Protein AF-A0A1Y2W1Y9-F1 (afdb_monomer_lite)

Secondary structure (DSSP, 8-state):
---SGGGHHHHHHHHSPPP-----HHHHHHT---TT-SEEEEESSTTT-SS---EEEEEPTT--PPP---TT--------SS--------

Structure (mmCIF, N/CA/C/O backbone):
data_AF-A0A1Y2W1Y9-F1
#
_entry.id   AF-A0A1Y2W1Y9-F1
#
loop_
_atom_site.group_PDB
_atom_site.id
_atom_site.type_symbol
_atom_site.label_atom_id
_atom_site.label_alt_id
_atom_site.label_com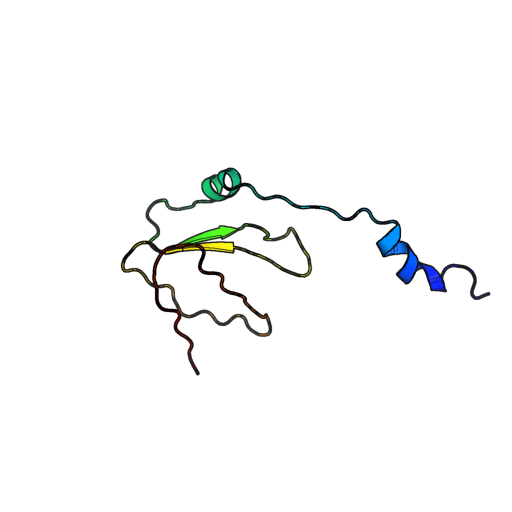p_id
_atom_site.label_asym_id
_atom_site.label_entity_id
_atom_site.label_seq_id
_atom_site.pdbx_PDB_ins_code
_atom_site.Cartn_x
_atom_site.Cartn_y
_atom_site.Cartn_z
_atom_site.occupancy
_atom_site.B_iso_or_equiv
_atom_site.auth_seq_id
_atom_site.auth_comp_id
_atom_site.auth_asym_id
_atom_site.auth_atom_id
_atom_site.pdbx_PDB_model_num
ATOM 1 N N . MET A 1 1 ? -38.623 -5.196 30.899 1.00 51.25 1 MET A N 1
ATOM 2 C CA . MET A 1 1 ? -37.562 -4.269 31.345 1.00 51.25 1 MET A CA 1
ATOM 3 C C . MET A 1 1 ? -36.590 -4.049 30.191 1.00 51.25 1 MET A C 1
ATOM 5 O O . MET A 1 1 ? -35.597 -4.751 30.096 1.00 51.25 1 MET A O 1
ATOM 9 N N . SER A 1 2 ? -36.899 -3.135 29.269 1.00 56.94 2 SER A N 1
ATOM 10 C CA . SER A 1 2 ? -35.986 -2.704 28.196 1.00 56.94 2 SER A CA 1
ATOM 11 C C . SER A 1 2 ? -35.293 -1.415 28.645 1.00 56.94 2 SER A C 1
ATOM 13 O O . SER A 1 2 ? -35.580 -0.327 28.157 1.00 56.94 2 SER A O 1
ATOM 15 N N . GLY A 1 3 ? -34.507 -1.517 29.714 1.00 68.50 3 GLY A N 1
ATOM 16 C CA . GLY A 1 3 ? -33.849 -0.375 30.341 1.00 68.50 3 GLY A CA 1
ATOM 17 C C . GLY A 1 3 ? -32.387 -0.333 29.932 1.00 68.50 3 GLY A C 1
ATOM 18 O O . GLY A 1 3 ? -31.698 -1.329 30.115 1.00 68.50 3 GLY A O 1
ATOM 19 N N . PHE A 1 4 ? -31.937 0.806 29.403 1.00 62.78 4 PHE A N 1
ATOM 20 C CA . PHE A 1 4 ? -30.540 1.186 29.129 1.00 62.78 4 PHE A CA 1
ATOM 21 C C . PHE A 1 4 ? -29.722 0.320 28.150 1.00 62.78 4 PHE A C 1
ATOM 23 O O . PHE A 1 4 ? -29.006 0.872 27.321 1.00 62.78 4 PHE A O 1
ATOM 30 N N . PHE A 1 5 ? -29.842 -1.007 28.178 1.00 68.12 5 PHE A N 1
ATOM 31 C CA . PHE A 1 5 ? -29.035 -1.919 27.364 1.00 68.12 5 PHE A CA 1
ATOM 32 C C . PHE A 1 5 ? -29.295 -1.780 25.859 1.00 68.12 5 PHE A C 1
ATOM 34 O O . PHE A 1 5 ? -28.405 -2.021 25.052 1.00 68.12 5 PHE A O 1
ATOM 41 N N . SER A 1 6 ? -30.496 -1.342 25.475 1.00 78.62 6 SER A N 1
ATOM 42 C CA . SER A 1 6 ? -30.871 -1.096 24.079 1.00 78.62 6 SER A CA 1
ATOM 43 C C . SER A 1 6 ? -30.201 0.136 23.464 1.00 78.62 6 SER A C 1
ATOM 45 O O . SER A 1 6 ? -30.168 0.234 22.247 1.00 78.62 6 SER A O 1
ATOM 47 N N . LEU A 1 7 ? -29.679 1.059 24.282 1.00 76.75 7 LEU A N 1
ATOM 48 C CA . LEU A 1 7 ? -28.990 2.276 23.826 1.00 76.75 7 LEU A CA 1
ATOM 49 C C . LEU A 1 7 ? -27.460 2.136 23.868 1.00 76.75 7 LEU A C 1
ATOM 51 O O . LEU A 1 7 ? -26.745 3.010 23.387 1.00 76.75 7 LEU A O 1
ATOM 55 N N . LEU A 1 8 ? -26.939 1.044 24.442 1.00 76.44 8 LEU A N 1
ATOM 56 C CA . LEU A 1 8 ? -25.498 0.790 24.520 1.00 76.44 8 LEU A CA 1
ATOM 57 C C . LEU A 1 8 ? -24.790 0.820 23.153 1.00 76.44 8 LEU A C 1
ATOM 59 O O . LEU A 1 8 ? -23.729 1.437 23.100 1.00 76.44 8 LEU A O 1
ATOM 63 N N . PRO A 1 9 ? -25.321 0.234 22.057 1.00 74.00 9 PRO A N 1
ATOM 64 C CA . PRO A 1 9 ? -24.648 0.261 20.753 1.00 74.00 9 PRO A CA 1
ATOM 65 C C . PRO A 1 9 ? -24.454 1.677 20.202 1.00 74.00 9 PRO A C 1
ATOM 67 O O . PRO A 1 9 ? -23.447 1.939 19.553 1.00 74.00 9 PRO A O 1
ATOM 70 N N . ASP A 1 10 ? -25.388 2.582 20.5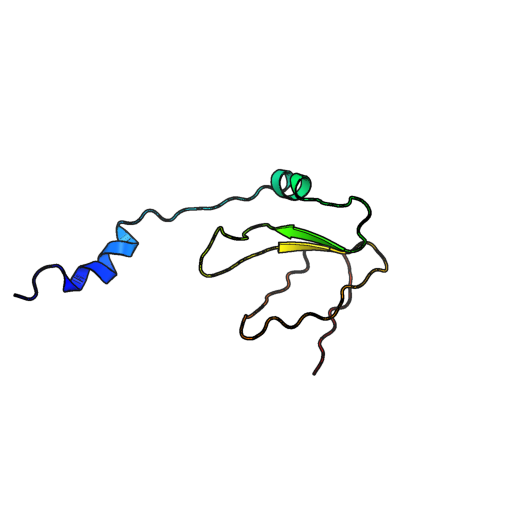01 1.00 77.06 10 ASP A N 1
ATOM 71 C CA . ASP A 1 10 ? -25.369 3.965 20.020 1.00 77.06 10 ASP A CA 1
ATOM 72 C C . ASP A 1 10 ? -24.491 4.869 20.899 1.00 77.06 10 ASP A C 1
ATOM 74 O O . ASP A 1 10 ? -23.877 5.820 20.419 1.00 77.06 10 ASP A O 1
ATOM 78 N N . ILE A 1 11 ? -24.404 4.566 22.199 1.00 75.75 11 ILE A N 1
ATOM 79 C CA . ILE A 1 11 ? -23.637 5.353 23.174 1.00 75.75 11 ILE A CA 1
ATOM 80 C C . ILE A 1 11 ? -22.158 4.923 23.213 1.00 75.75 11 ILE A C 1
ATOM 82 O O . ILE A 1 11 ? -21.279 5.766 23.394 1.00 75.75 11 ILE A O 1
ATOM 86 N N . LEU A 1 12 ? -21.854 3.635 23.015 1.00 72.50 12 LEU A N 1
ATOM 87 C CA . LEU A 1 12 ? -20.486 3.094 22.995 1.00 72.50 12 LEU A CA 1
ATOM 88 C C . LEU A 1 12 ? -19.521 3.856 22.065 1.00 72.50 12 LEU A C 1
ATOM 90 O O . LEU A 1 12 ? -18.464 4.259 22.553 1.00 72.50 12 LEU A O 1
ATOM 94 N N . PRO A 1 13 ? -19.843 4.130 20.785 1.00 70.31 13 PRO A N 1
ATOM 95 C CA . PRO A 1 13 ? -18.946 4.877 19.900 1.00 70.31 13 PRO A CA 1
ATOM 96 C C . PRO A 1 13 ? -18.763 6.346 20.310 1.00 70.31 13 PRO A C 1
ATOM 98 O O . PRO A 1 13 ? -17.804 6.977 19.881 1.00 70.31 13 PRO A O 1
ATOM 101 N N . MET A 1 14 ? -19.653 6.893 21.146 1.00 69.38 14 MET A N 1
ATOM 102 C CA . MET A 1 14 ? -19.555 8.258 21.672 1.00 69.38 14 MET A CA 1
ATOM 103 C C . MET A 1 14 ? -18.674 8.340 22.933 1.00 69.38 14 MET A C 1
ATOM 105 O O . MET A 1 14 ? -18.121 9.396 23.228 1.00 69.38 14 MET A O 1
ATOM 109 N N . ILE A 1 15 ? -18.542 7.234 23.678 1.00 70.12 15 ILE A N 1
ATOM 110 C CA . ILE A 1 15 ? -17.737 7.136 24.909 1.00 70.12 15 ILE A CA 1
ATOM 111 C C . ILE A 1 15 ? -16.340 6.564 24.628 1.00 70.12 15 ILE A C 1
ATOM 113 O O . ILE A 1 15 ? -15.391 6.882 25.347 1.00 70.12 15 ILE A O 1
ATOM 117 N N . MET A 1 16 ? -16.186 5.734 23.594 1.00 68.38 16 MET A N 1
ATOM 118 C CA . MET A 1 16 ? -14.878 5.223 23.197 1.00 68.38 16 MET A CA 1
ATOM 119 C C . MET A 1 16 ? -14.065 6.341 22.527 1.00 68.38 16 MET A C 1
ATOM 121 O O . MET A 1 16 ? -14.489 6.859 21.494 1.00 68.38 16 MET A O 1
ATOM 125 N N . PRO A 1 17 ? -12.904 6.732 23.084 1.00 65.50 17 PRO A N 1
ATOM 126 C CA . PRO A 1 17 ? -12.063 7.741 22.459 1.00 65.50 17 PRO A CA 1
ATOM 127 C C . PRO A 1 17 ? -11.627 7.258 21.075 1.00 65.50 17 PRO A C 1
ATOM 129 O O . PRO A 1 17 ? -11.167 6.126 20.918 1.00 65.50 17 PRO A O 1
ATOM 132 N N . SER A 1 18 ? -11.775 8.116 20.066 1.00 73.69 18 SER A N 1
ATOM 133 C CA . SER A 1 18 ? -11.247 7.835 18.738 1.00 73.69 18 SER A CA 1
ATOM 134 C C . SER A 1 18 ? -9.721 7.820 18.800 1.00 73.69 18 SER A C 1
ATOM 136 O O . SER A 1 18 ? -9.079 8.786 19.214 1.00 73.69 18 SER A O 1
ATOM 138 N N . GLU A 1 19 ? -9.127 6.693 18.420 1.00 82.50 19 GLU A N 1
ATOM 139 C CA . GLU A 1 19 ? -7.677 6.560 18.383 1.00 82.50 19 GLU A CA 1
ATOM 140 C C . GLU A 1 19 ? -7.149 7.098 17.051 1.00 82.50 19 GLU A C 1
ATOM 142 O O . GLU A 1 19 ? -7.505 6.615 15.975 1.00 82.50 19 GLU A O 1
ATOM 147 N N . VAL A 1 20 ? -6.293 8.118 17.118 1.00 88.94 20 VAL A N 1
ATOM 148 C CA . VAL A 1 20 ? -5.625 8.669 15.937 1.00 88.94 20 VAL A CA 1
ATOM 149 C C . VAL A 1 20 ? -4.247 8.043 15.814 1.00 88.94 20 VAL A C 1
ATOM 151 O O . VAL A 1 20 ? -3.353 8.286 16.623 1.00 88.94 20 VAL A O 1
ATOM 154 N N . GLN A 1 21 ? -4.073 7.261 14.757 1.00 90.88 21 GLN A N 1
ATOM 155 C CA . GLN A 1 21 ? -2.817 6.602 14.440 1.00 90.88 21 GLN A CA 1
ATOM 156 C C . GLN A 1 21 ? -2.014 7.436 13.439 1.00 90.88 21 GLN A C 1
ATOM 158 O O . GLN A 1 21 ? -2.494 7.756 12.353 1.00 90.88 21 GLN A O 1
ATOM 163 N N . ILE A 1 22 ? -0.768 7.763 13.790 1.00 93.12 22 ILE A N 1
ATOM 164 C CA . ILE A 1 22 ? 0.157 8.506 12.925 1.00 93.12 22 ILE A CA 1
ATOM 165 C C . ILE A 1 22 ? 1.341 7.603 12.580 1.00 93.12 22 ILE A C 1
ATOM 167 O O . ILE A 1 22 ? 1.918 6.954 13.451 1.00 93.12 22 ILE A O 1
ATOM 171 N N . THR A 1 23 ? 1.720 7.580 11.304 1.00 94.50 23 THR A N 1
ATOM 172 C CA . THR A 1 23 ? 2.954 6.940 10.831 1.00 94.50 23 THR A CA 1
ATOM 173 C C . THR A 1 23 ? 3.781 7.986 10.114 1.00 94.50 23 THR A C 1
ATOM 175 O O . THR A 1 23 ? 3.342 8.542 9.106 1.00 94.50 23 THR A O 1
ATOM 178 N N . LYS A 1 24 ? 4.962 8.298 10.646 1.00 94.25 24 LYS A N 1
ATOM 179 C CA . LYS A 1 24 ? 5.845 9.302 10.052 1.00 94.25 24 LYS A CA 1
ATOM 180 C C . LYS A 1 24 ? 6.654 8.680 8.920 1.00 94.25 24 LYS A C 1
ATOM 182 O O . LYS A 1 24 ? 6.914 7.481 8.911 1.00 94.25 24 LYS A O 1
ATOM 187 N N . ALA A 1 25 ? 7.135 9.515 8.002 1.00 91.44 25 ALA A N 1
ATOM 188 C CA . ALA A 1 25 ? 8.025 9.068 6.930 1.00 91.44 25 ALA A CA 1
ATOM 189 C C . ALA A 1 25 ? 9.301 8.384 7.465 1.00 91.44 25 ALA A C 1
ATOM 191 O O . ALA A 1 25 ? 9.753 7.397 6.894 1.00 91.44 25 ALA A O 1
ATOM 192 N N . SER A 1 26 ? 9.837 8.848 8.601 1.00 92.69 26 SER A N 1
ATOM 193 C CA . SER A 1 26 ? 10.970 8.206 9.285 1.00 92.69 26 SER A CA 1
ATOM 194 C C . SER A 1 26 ? 10.692 6.750 9.659 1.00 92.69 26 SER A C 1
ATOM 196 O O . SER A 1 26 ? 11.575 5.902 9.547 1.00 92.69 26 SER A O 1
ATOM 198 N N . ASP A 1 27 ? 9.458 6.460 10.070 1.00 91.75 27 ASP A N 1
ATOM 199 C CA . ASP A 1 27 ? 9.042 5.130 10.513 1.00 91.75 27 ASP A CA 1
ATOM 200 C C . ASP A 1 27 ? 8.882 4.190 9.311 1.00 91.75 27 ASP A C 1
ATOM 202 O O . ASP A 1 27 ? 9.103 2.989 9.430 1.00 91.75 27 ASP A O 1
ATOM 206 N N . LEU A 1 28 ? 8.546 4.737 8.137 1.00 89.56 28 LEU A N 1
ATOM 207 C CA . LEU A 1 28 ? 8.500 4.003 6.870 1.00 89.56 28 LEU A CA 1
ATOM 208 C C . LEU A 1 28 ? 9.903 3.672 6.358 1.00 89.56 28 LEU A C 1
ATOM 210 O O . LEU A 1 28 ? 10.146 2.553 5.909 1.00 89.56 28 LEU A O 1
ATOM 214 N N . GLU A 1 29 ? 10.844 4.617 6.428 1.00 83.12 29 GLU A N 1
ATOM 215 C CA . GLU A 1 29 ? 12.229 4.369 6.007 1.00 83.12 29 GLU A CA 1
ATOM 216 C C . GLU A 1 29 ? 12.896 3.277 6.849 1.00 83.12 29 GLU A C 1
ATOM 218 O O . GLU A 1 29 ? 13.653 2.474 6.310 1.00 83.12 29 GLU A O 1
ATOM 223 N N . ALA A 1 30 ? 12.556 3.170 8.137 1.00 75.19 30 ALA A N 1
ATOM 224 C CA . ALA A 1 30 ? 13.012 2.072 8.989 1.00 75.19 30 ALA A CA 1
ATOM 225 C C . ALA A 1 30 ? 12.484 0.692 8.543 1.00 75.19 30 ALA A C 1
ATOM 227 O O . ALA A 1 30 ? 13.126 -0.322 8.802 1.00 75.19 30 ALA A O 1
ATOM 228 N N . GLN A 1 31 ? 11.340 0.646 7.850 1.00 75.75 31 GLN A N 1
ATOM 229 C CA . GLN A 1 31 ? 10.757 -0.583 7.292 1.00 75.75 31 GLN A CA 1
ATOM 230 C C . GLN A 1 31 ? 11.309 -0.938 5.910 1.00 75.75 31 GLN A C 1
ATOM 232 O O . GLN A 1 31 ? 10.936 -1.962 5.333 1.00 75.75 31 GLN A O 1
ATOM 237 N N . ARG A 1 32 ? 12.159 -0.086 5.333 1.00 74.19 32 ARG A N 1
ATOM 238 C CA . ARG A 1 32 ? 12.756 -0.330 4.026 1.00 74.19 32 ARG A CA 1
ATOM 239 C C . ARG A 1 32 ? 13.653 -1.561 4.145 1.00 74.19 32 ARG A C 1
ATOM 241 O O . ARG A 1 32 ? 14.704 -1.488 4.770 1.00 74.19 32 ARG A O 1
ATOM 248 N N . GLY A 1 33 ? 13.184 -2.679 3.589 1.00 67.50 33 GLY A N 1
ATOM 249 C CA . GLY A 1 33 ? 13.894 -3.959 3.568 1.00 67.50 33 GLY A CA 1
ATOM 250 C C . GLY A 1 33 ? 15.172 -3.891 2.729 1.00 67.50 33 GLY A C 1
ATOM 251 O O . GLY A 1 33 ? 16.025 -3.030 2.930 1.00 67.50 33 GLY A O 1
ATOM 252 N N . GLU A 1 34 ? 15.331 -4.783 1.752 1.00 68.75 34 GLU A N 1
ATOM 253 C CA . GLU A 1 34 ? 16.476 -4.698 0.840 1.00 68.75 34 GLU A CA 1
ATOM 254 C C . GLU A 1 34 ? 16.517 -3.328 0.148 1.00 68.75 34 GLU A C 1
ATOM 256 O O . GLU A 1 34 ? 15.636 -2.971 -0.640 1.00 68.75 34 GLU A O 1
ATOM 261 N N . LYS A 1 35 ? 17.569 -2.549 0.429 1.00 65.81 35 LYS A N 1
ATOM 262 C CA . LYS A 1 35 ? 17.786 -1.214 -0.158 1.00 65.81 35 LYS A CA 1
ATOM 263 C C . LYS A 1 35 ? 17.821 -1.251 -1.694 1.00 65.81 35 LYS A C 1
ATOM 265 O O . LYS A 1 35 ? 17.494 -0.256 -2.356 1.00 65.81 35 LYS A O 1
ATOM 270 N N . ASP A 1 36 ? 18.125 -2.417 -2.256 1.00 73.19 36 ASP A N 1
ATOM 271 C CA . ASP A 1 36 ? 18.263 -2.634 -3.690 1.00 73.19 36 ASP A CA 1
ATOM 272 C C . ASP A 1 36 ? 17.009 -3.165 -4.388 1.00 73.19 36 ASP A C 1
ATOM 274 O O . ASP A 1 36 ? 16.989 -3.192 -5.617 1.00 73.19 36 ASP A O 1
ATOM 278 N N . ALA A 1 37 ? 15.913 -3.424 -3.666 1.00 85.38 37 ALA A N 1
ATOM 279 C CA . ALA A 1 37 ? 14.654 -3.821 -4.291 1.00 85.38 37 ALA A CA 1
ATOM 280 C C . ALA A 1 37 ? 14.196 -2.797 -5.350 1.00 85.38 37 ALA A C 1
ATOM 282 O O . ALA A 1 37 ? 14.244 -1.579 -5.138 1.00 85.38 37 ALA A O 1
ATOM 283 N N . ALA A 1 38 ? 13.757 -3.295 -6.510 1.00 89.19 38 ALA A N 1
ATOM 284 C CA . ALA A 1 38 ? 13.218 -2.463 -7.588 1.00 89.19 38 ALA A CA 1
ATOM 285 C C . ALA A 1 38 ? 11.869 -1.834 -7.197 1.00 89.19 38 ALA A C 1
ATOM 287 O O . ALA A 1 38 ? 11.595 -0.682 -7.525 1.00 89.19 38 ALA A O 1
ATOM 288 N N . MET A 1 39 ? 11.069 -2.583 -6.434 1.00 89.19 39 MET A N 1
ATOM 289 C CA . MET A 1 39 ? 9.796 -2.164 -5.856 1.00 89.19 39 MET A CA 1
ATOM 290 C C . MET A 1 39 ? 9.904 -2.197 -4.330 1.00 89.19 39 MET A C 1
ATOM 292 O O . MET A 1 39 ? 10.055 -3.266 -3.744 1.00 89.19 39 MET A O 1
ATOM 296 N N . ILE A 1 40 ? 9.801 -1.041 -3.682 1.00 91.25 40 ILE A N 1
ATOM 297 C CA . ILE A 1 40 ? 9.844 -0.910 -2.222 1.00 91.25 40 ILE A CA 1
ATOM 298 C C . ILE A 1 40 ? 8.411 -0.730 -1.711 1.00 91.25 40 ILE A C 1
ATOM 300 O O . ILE A 1 40 ? 7.683 0.136 -2.196 1.00 91.25 40 ILE A O 1
ATOM 304 N N . ARG A 1 41 ? 8.007 -1.545 -0.732 1.00 89.88 41 ARG A N 1
ATOM 305 C CA . ARG A 1 41 ? 6.692 -1.492 -0.073 1.00 89.88 41 ARG A CA 1
ATOM 306 C C . ARG A 1 41 ? 6.886 -1.180 1.407 1.00 89.88 41 ARG A C 1
ATOM 308 O O . ARG A 1 41 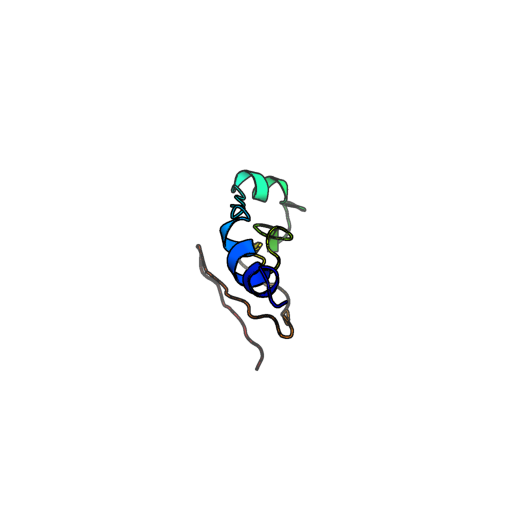? 7.602 -1.910 2.081 1.00 89.88 41 ARG A O 1
ATOM 315 N N . GLN A 1 42 ? 6.252 -0.120 1.899 1.00 92.56 42 GLN A N 1
ATOM 316 C CA . GLN A 1 42 ? 6.349 0.320 3.294 1.00 92.56 42 GLN A CA 1
ATOM 317 C C . GLN A 1 42 ? 4.949 0.403 3.910 1.00 92.56 42 GLN A C 1
ATOM 319 O O . GLN A 1 42 ? 4.082 1.123 3.408 1.00 92.56 42 GLN A O 1
ATOM 324 N N . GLY A 1 43 ? 4.713 -0.343 4.987 1.00 93.00 43 GLY A N 1
ATOM 325 C CA . GLY A 1 43 ? 3.419 -0.419 5.657 1.00 93.00 43 GLY A CA 1
ATOM 326 C C . GLY A 1 43 ? 3.120 0.852 6.443 1.00 93.00 43 GLY A C 1
ATOM 327 O O . GLY A 1 43 ? 3.685 1.081 7.512 1.00 93.00 43 GLY A O 1
ATOM 328 N N . ALA A 1 44 ? 2.198 1.673 5.940 1.00 94.06 44 ALA A N 1
ATOM 329 C CA . ALA A 1 44 ? 1.839 2.930 6.583 1.00 94.06 44 ALA A CA 1
ATOM 330 C C . ALA A 1 44 ? 0.763 2.753 7.657 1.00 94.06 44 ALA A C 1
ATOM 332 O O . ALA A 1 44 ? 0.899 3.293 8.749 1.00 94.06 44 ALA A O 1
ATOM 333 N N . VAL A 1 45 ? -0.295 1.988 7.385 1.00 94.31 45 VAL A N 1
ATOM 334 C CA . VAL A 1 45 ? -1.445 1.822 8.306 1.00 94.31 45 VAL A CA 1
ATOM 335 C C . VAL A 1 45 ? -1.797 0.335 8.485 1.00 94.31 45 VAL A C 1
ATOM 337 O O . VAL A 1 45 ? -2.923 -0.029 8.798 1.00 94.31 45 VAL A O 1
ATOM 340 N N . ILE A 1 46 ? -0.837 -0.566 8.264 1.00 92.31 46 ILE A N 1
ATOM 341 C CA . ILE A 1 46 ? -1.068 -2.012 8.408 1.00 92.31 46 ILE A CA 1
ATOM 342 C C . ILE A 1 46 ? -1.294 -2.350 9.887 1.00 92.31 46 ILE A C 1
ATOM 344 O O . ILE A 1 46 ? -0.477 -1.993 10.732 1.00 92.31 46 ILE A O 1
ATOM 348 N N . GLY A 1 47 ? -2.410 -3.022 10.190 1.00 91.12 47 GLY A N 1
ATOM 349 C CA . GLY A 1 47 ? -2.771 -3.434 11.552 1.00 91.12 47 GLY A CA 1
ATOM 350 C C . GLY A 1 47 ? -3.193 -2.291 12.482 1.00 91.12 47 GLY A C 1
ATOM 351 O O . GLY A 1 47 ? -3.347 -2.517 13.676 1.00 91.12 47 GLY A O 1
ATOM 352 N N . LYS A 1 48 ? -3.369 -1.072 11.953 1.00 90.81 48 LYS A N 1
ATOM 353 C CA . LYS A 1 48 ? -3.744 0.121 12.733 1.00 90.81 48 LYS A CA 1
ATOM 354 C C . LYS A 1 48 ? -5.230 0.479 12.638 1.00 90.81 48 LYS A C 1
ATOM 356 O O . LYS A 1 48 ? -5.703 1.321 13.389 1.00 90.81 48 LYS A O 1
ATOM 361 N N . SER A 1 49 ? -5.947 -0.125 11.696 1.00 89.06 49 SER A N 1
ATOM 362 C CA . SER A 1 49 ? -7.390 0.010 11.518 1.00 89.06 49 SER A CA 1
ATOM 363 C C . SER A 1 49 ? -7.964 -1.348 11.124 1.00 89.06 49 SER A C 1
ATOM 365 O O . SER A 1 49 ? -7.309 -2.134 10.441 1.00 89.06 49 SER A O 1
ATOM 367 N N . ASP A 1 50 ? -9.190 -1.616 11.562 1.00 88.62 50 ASP A N 1
ATOM 368 C CA . ASP A 1 50 ? -9.974 -2.796 11.198 1.00 88.62 50 ASP A CA 1
ATOM 369 C C . ASP A 1 50 ? -10.749 -2.612 9.881 1.00 88.62 50 ASP A C 1
ATOM 371 O O . ASP A 1 50 ? -11.328 -3.571 9.373 1.00 88.62 50 ASP A O 1
ATOM 375 N N . LYS A 1 51 ? -10.786 -1.389 9.332 1.00 89.88 51 LYS A N 1
ATOM 376 C CA . LYS A 1 51 ? -11.543 -1.045 8.116 1.00 89.88 51 LYS A CA 1
ATOM 377 C C . LYS A 1 51 ? -10.672 -0.783 6.899 1.00 89.88 51 LYS A C 1
ATOM 379 O O . LYS A 1 51 ? -11.131 -0.978 5.780 1.00 89.88 51 LYS A O 1
ATOM 384 N N . MET A 1 52 ? -9.442 -0.313 7.096 1.00 92.12 52 MET A N 1
ATOM 385 C CA . MET A 1 52 ? -8.538 -0.005 5.993 1.00 92.12 52 MET A CA 1
ATOM 386 C C . MET A 1 52 ? -7.086 -0.303 6.341 1.00 92.12 52 MET A C 1
ATOM 388 O O . MET A 1 52 ? -6.668 -0.257 7.495 1.00 92.12 52 MET A O 1
ATOM 392 N N . CYS A 1 53 ? -6.285 -0.515 5.307 1.00 92.94 53 CYS A N 1
ATOM 393 C CA . CYS A 1 53 ? -4.837 -0.514 5.406 1.00 92.94 53 CYS A CA 1
ATOM 394 C C . CYS A 1 53 ? -4.253 0.354 4.294 1.00 92.94 53 CYS A C 1
ATOM 396 O O . CYS A 1 53 ? -4.863 0.527 3.240 1.00 92.94 53 CYS A O 1
ATOM 398 N N . ALA A 1 54 ? -3.056 0.888 4.520 1.00 94.25 54 ALA A N 1
ATOM 399 C CA . ALA A 1 54 ? -2.355 1.689 3.528 1.00 94.25 54 ALA A CA 1
ATOM 400 C C . ALA A 1 54 ? -0.875 1.322 3.490 1.00 94.25 54 ALA A C 1
ATOM 402 O O . ALA A 1 54 ? -0.256 1.057 4.525 1.00 94.25 54 ALA A O 1
ATOM 403 N N . THR A 1 55 ? -0.318 1.336 2.284 1.00 93.50 55 THR A N 1
ATOM 404 C CA . THR A 1 55 ? 1.088 1.052 1.996 1.00 93.50 55 THR A CA 1
ATOM 405 C C . THR A 1 55 ? 1.623 2.145 1.082 1.00 93.50 55 THR A C 1
ATOM 407 O O . THR A 1 55 ? 0.961 2.515 0.114 1.00 93.50 55 THR A O 1
ATOM 410 N N . VAL A 1 56 ? 2.827 2.638 1.362 1.00 94.00 56 VAL A N 1
ATOM 411 C CA . VAL A 1 56 ? 3.578 3.476 0.426 1.00 94.00 56 VAL A CA 1
ATOM 412 C C . VAL A 1 56 ? 4.366 2.562 -0.503 1.00 94.00 56 VAL A C 1
ATOM 414 O O . VAL A 1 56 ? 5.110 1.687 -0.054 1.00 94.00 56 VAL A O 1
ATOM 417 N N . LEU A 1 57 ? 4.167 2.748 -1.805 1.00 92.19 57 LEU A N 1
ATOM 418 C CA . LEU A 1 57 ? 4.837 1.991 -2.853 1.00 92.19 57 LEU A CA 1
ATOM 419 C C . LEU A 1 57 ? 5.800 2.910 -3.602 1.00 92.19 57 LEU A C 1
ATOM 421 O O . LEU A 1 57 ? 5.374 3.910 -4.178 1.00 92.19 57 LEU A O 1
ATOM 425 N N . ILE A 1 58 ? 7.080 2.547 -3.636 1.00 91.94 58 ILE A N 1
ATOM 426 C CA . ILE A 1 58 ? 8.100 3.250 -4.417 1.00 91.94 58 ILE A CA 1
ATOM 427 C C . ILE A 1 58 ? 8.607 2.303 -5.499 1.00 91.94 58 ILE A C 1
ATOM 429 O O . ILE A 1 58 ? 9.266 1.303 -5.215 1.00 91.94 58 ILE A O 1
ATOM 433 N N . ALA A 1 59 ? 8.300 2.640 -6.747 1.00 92.38 59 ALA A N 1
ATOM 434 C CA . ALA A 1 59 ? 8.851 1.987 -7.924 1.00 92.38 59 ALA A CA 1
ATOM 435 C C . ALA A 1 59 ? 10.117 2.731 -8.366 1.00 92.38 59 ALA A C 1
ATOM 437 O O . ALA A 1 59 ? 10.064 3.931 -8.647 1.00 92.38 59 ALA A O 1
ATOM 438 N N . LYS A 1 60 ? 11.262 2.044 -8.438 1.00 92.62 60 LYS A N 1
ATOM 439 C CA . LYS A 1 60 ? 12.461 2.608 -9.077 1.00 92.62 60 LYS A CA 1
ATOM 440 C C . LYS A 1 60 ? 12.208 2.805 -10.585 1.00 92.62 60 LYS A C 1
ATOM 442 O O . LYS A 1 60 ? 11.341 2.141 -11.158 1.00 92.62 60 LYS A O 1
ATOM 447 N N . PRO A 1 61 ? 12.940 3.704 -11.264 1.00 92.94 61 PRO A N 1
ATOM 448 C CA . PRO A 1 61 ? 12.805 3.869 -12.709 1.00 92.94 61 PRO A CA 1
ATOM 449 C C . PRO A 1 61 ? 12.935 2.537 -13.458 1.00 92.94 61 PRO A C 1
ATOM 451 O O . PRO A 1 61 ? 13.767 1.704 -13.104 1.00 92.94 61 PRO A O 1
ATOM 454 N N . HIS A 1 62 ? 12.123 2.359 -14.502 1.00 90.69 62 HIS A N 1
ATOM 455 C CA . HIS A 1 62 ? 12.147 1.184 -15.384 1.00 90.69 62 HIS A CA 1
ATOM 456 C C . HIS A 1 62 ? 11.859 -0.168 -14.706 1.00 90.69 62 HIS A C 1
ATOM 458 O O . HIS A 1 62 ? 12.272 -1.207 -15.215 1.00 90.69 62 HIS A O 1
ATOM 464 N N . CYS A 1 63 ? 11.125 -0.181 -13.590 1.00 90.88 63 CYS A N 1
ATOM 465 C CA . CYS A 1 63 ? 10.640 -1.418 -12.981 1.00 90.88 63 CYS A CA 1
ATOM 466 C C . CYS A 1 63 ? 9.122 -1.593 -13.129 1.00 90.88 63 CYS A C 1
ATOM 468 O O . CYS A 1 63 ? 8.399 -0.679 -13.527 1.00 90.88 63 CYS A O 1
ATOM 470 N N . SER A 1 64 ? 8.648 -2.793 -12.808 1.00 90.56 64 SER A N 1
ATOM 471 C CA . SER A 1 64 ? 7.228 -3.133 -12.737 1.00 90.56 64 SER A CA 1
ATOM 472 C C . SER A 1 64 ? 6.995 -4.112 -11.589 1.00 90.56 64 SER A C 1
ATOM 474 O O . SER A 1 64 ? 7.919 -4.804 -11.155 1.00 90.56 64 SER A O 1
ATOM 476 N N . SER A 1 65 ? 5.769 -4.155 -11.070 1.00 88.50 65 SER A N 1
ATOM 477 C CA . SER A 1 65 ? 5.340 -5.222 -10.167 1.00 88.50 65 SER A CA 1
ATOM 478 C C . SER A 1 65 ? 4.689 -6.355 -10.955 1.00 88.50 65 SER A C 1
ATOM 480 O O . SER A 1 65 ? 4.260 -6.168 -12.093 1.00 88.50 65 SER A O 1
ATOM 482 N N . ALA A 1 66 ? 4.531 -7.511 -10.314 1.00 86.69 66 ALA A N 1
ATOM 483 C CA . ALA A 1 66 ? 3.544 -8.480 -10.770 1.00 86.69 66 ALA A CA 1
ATOM 484 C C . ALA A 1 66 ? 2.128 -7.873 -10.702 1.00 86.69 66 ALA A C 1
ATOM 486 O O . ALA A 1 66 ? 1.882 -6.900 -9.976 1.00 86.69 66 ALA A O 1
ATOM 487 N N . VAL A 1 67 ? 1.197 -8.461 -11.453 1.00 85.62 67 VAL A N 1
ATOM 488 C CA . VAL A 1 67 ? -0.232 -8.161 -11.319 1.00 85.62 67 VAL A CA 1
ATOM 489 C C . VAL A 1 67 ? -0.739 -8.835 -10.047 1.00 85.62 67 VAL A C 1
ATOM 491 O O . VAL A 1 67 ? -0.486 -10.018 -9.821 1.00 85.62 67 VAL A O 1
ATOM 494 N N . HIS A 1 68 ? -1.440 -8.074 -9.208 1.00 83.00 68 HIS A N 1
ATOM 495 C CA . HIS A 1 68 ? -2.013 -8.562 -7.957 1.00 83.00 68 HIS A CA 1
ATOM 496 C C . HIS A 1 68 ? -3.530 -8.376 -7.975 1.00 83.00 68 HIS A C 1
ATOM 498 O O . HIS A 1 68 ? -4.018 -7.287 -8.276 1.00 83.00 68 HIS A O 1
ATOM 504 N N . HIS A 1 69 ? -4.260 -9.435 -7.625 1.00 80.62 69 HIS A N 1
ATOM 505 C CA . HIS A 1 69 ? -5.703 -9.397 -7.415 1.00 80.62 69 HIS A CA 1
ATOM 506 C C . HIS A 1 69 ? -5.990 -9.199 -5.922 1.00 80.62 69 HIS A C 1
ATOM 508 O O . HIS A 1 69 ? -5.437 -9.926 -5.097 1.00 80.62 69 HIS A O 1
ATOM 514 N N . HIS A 1 70 ? -6.843 -8.233 -5.576 1.00 81.62 70 HIS A N 1
ATOM 515 C CA . HIS A 1 70 ? -7.170 -7.897 -4.180 1.00 81.62 70 HIS A CA 1
ATOM 516 C C . HIS A 1 70 ? -8.473 -8.557 -3.689 1.00 81.62 70 HIS A C 1
ATOM 518 O O . HIS A 1 70 ? -8.955 -8.257 -2.599 1.00 81.62 70 HIS A O 1
ATOM 524 N N . GLY A 1 71 ? -9.020 -9.512 -4.451 1.00 86.00 71 GLY A N 1
ATOM 525 C CA . GLY A 1 71 ? -10.236 -10.221 -4.058 1.00 86.00 71 GLY A CA 1
ATOM 526 C C . GLY A 1 71 ? -11.438 -9.283 -4.049 1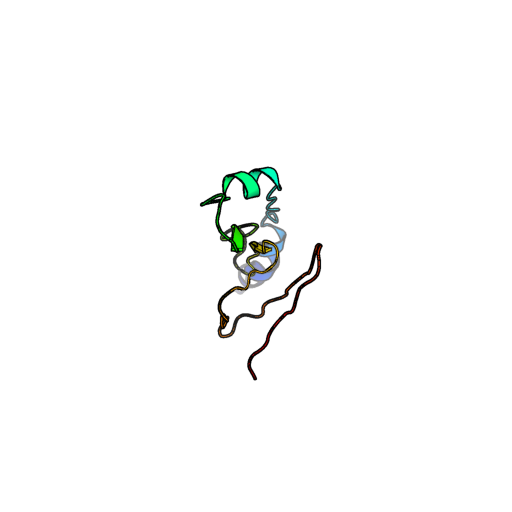.00 86.00 71 GLY A C 1
ATOM 527 O O . GLY A 1 71 ? -11.627 -8.504 -4.976 1.00 86.00 71 GLY A O 1
ATOM 528 N N . GLU A 1 72 ? -12.217 -9.352 -2.974 1.00 88.50 72 GLU A N 1
ATOM 529 C CA . GLU A 1 72 ? -13.364 -8.469 -2.724 1.00 88.50 72 GLU A CA 1
ATOM 530 C C . GLU A 1 72 ? -12.957 -7.102 -2.146 1.00 88.50 72 GLU A C 1
ATOM 532 O O . GLU A 1 72 ? -13.812 -6.252 -1.912 1.00 88.50 72 GLU A O 1
ATOM 537 N N . GLN A 1 73 ? -11.665 -6.875 -1.878 1.00 87.75 73 GLN A N 1
ATOM 538 C CA . GLN A 1 73 ? -11.201 -5.623 -1.289 1.00 87.75 73 GLN A CA 1
ATOM 539 C C . GLN A 1 73 ? -11.040 -4.543 -2.355 1.00 87.75 73 GLN A C 1
ATOM 541 O O . GLN A 1 73 ? -10.346 -4.718 -3.360 1.00 87.75 73 GLN A O 1
ATOM 546 N N . GLU A 1 74 ? -11.618 -3.380 -2.084 1.00 90.31 74 GLU A N 1
ATOM 547 C CA . GLU A 1 74 ? -11.403 -2.193 -2.897 1.00 90.31 74 GLU A CA 1
ATOM 548 C C . GLU A 1 74 ? -10.010 -1.611 -2.642 1.00 90.31 74 GLU A C 1
ATOM 550 O O . GLU A 1 74 ? -9.503 -1.593 -1.519 1.00 90.31 74 GLU A O 1
ATOM 555 N N . THR A 1 75 ? -9.367 -1.124 -3.702 1.00 90.06 75 THR A N 1
ATOM 556 C CA . THR A 1 75 ? -8.036 -0.515 -3.623 1.00 90.06 75 THR A CA 1
ATOM 557 C C . THR A 1 75 ? -8.050 0.847 -4.293 1.00 90.06 75 THR A C 1
ATOM 559 O O . THR A 1 75 ? -8.406 0.973 -5.462 1.00 90.06 75 THR A O 1
ATOM 562 N N . ILE A 1 76 ? -7.593 1.864 -3.566 1.00 92.12 76 ILE A N 1
ATOM 563 C CA . ILE A 1 76 ? -7.365 3.205 -4.103 1.00 92.12 76 ILE A CA 1
ATOM 564 C C . ILE A 1 76 ? -5.863 3.379 -4.319 1.00 92.12 76 ILE A C 1
ATOM 566 O O . ILE A 1 76 ? -5.065 3.159 -3.408 1.00 92.12 76 ILE A O 1
ATOM 570 N N . VAL A 1 77 ? -5.474 3.805 -5.520 1.00 91.94 77 VAL A N 1
ATOM 571 C CA . VAL A 1 77 ? -4.084 4.143 -5.845 1.00 91.94 77 VAL A CA 1
ATOM 572 C C . VAL A 1 77 ? -3.966 5.653 -5.999 1.00 91.94 77 VAL A C 1
ATOM 574 O O . VAL A 1 77 ? -4.576 6.244 -6.886 1.00 91.94 77 VAL A O 1
ATOM 577 N N . TYR A 1 78 ? -3.152 6.274 -5.146 1.00 93.88 78 TYR A N 1
ATOM 578 C CA . TYR A 1 78 ? -2.838 7.699 -5.216 1.00 93.88 78 TYR A CA 1
ATOM 579 C C . TYR A 1 78 ? -1.392 7.905 -5.676 1.00 93.88 78 TYR A C 1
ATOM 581 O O . TYR A 1 78 ? -0.444 7.531 -4.982 1.00 93.88 78 TYR A O 1
ATOM 589 N N . ALA A 1 79 ? -1.218 8.503 -6.855 1.00 94.44 79 ALA A N 1
ATOM 590 C CA . ALA A 1 79 ? 0.097 8.828 -7.395 1.00 94.44 79 ALA A CA 1
ATOM 591 C C . ALA A 1 79 ? 0.631 10.117 -6.752 1.00 94.44 79 ALA A C 1
ATOM 593 O O . ALA A 1 79 ? 0.288 11.219 -7.171 1.00 94.44 79 ALA A O 1
ATOM 594 N N . ALA A 1 80 ? 1.478 9.974 -5.731 1.00 94.69 80 ALA A N 1
ATOM 595 C CA . ALA A 1 80 ? 2.045 11.117 -5.015 1.00 94.69 80 ALA A CA 1
ATOM 596 C C . ALA A 1 80 ? 3.107 11.881 -5.830 1.00 94.69 80 ALA A C 1
ATOM 598 O O . ALA A 1 80 ? 3.207 13.102 -5.718 1.00 94.69 80 ALA A O 1
ATOM 599 N N . SER A 1 81 ? 3.920 11.180 -6.628 1.00 94.56 81 SER A N 1
ATOM 600 C CA . SER A 1 81 ? 4.950 11.780 -7.483 1.00 94.56 81 SER A CA 1
ATOM 601 C C . SER A 1 81 ? 5.414 10.823 -8.589 1.00 94.56 81 SER A C 1
ATOM 603 O O . SER A 1 81 ? 5.159 9.618 -8.544 1.00 94.56 81 SER A O 1
ATOM 605 N N . GLY A 1 82 ? 6.117 11.368 -9.587 1.00 94.38 82 GLY A N 1
ATOM 606 C CA . GLY A 1 82 ? 6.648 10.608 -10.720 1.00 94.38 82 GLY A CA 1
ATOM 607 C C . GLY A 1 82 ? 5.618 10.330 -11.818 1.00 94.38 82 GLY A C 1
ATOM 608 O O . GLY A 1 82 ? 4.513 10.869 -11.822 1.00 94.38 82 GLY A O 1
ATOM 609 N N . LYS A 1 83 ? 6.007 9.500 -12.791 1.00 93.69 83 LYS A N 1
ATOM 610 C CA . LYS A 1 83 ? 5.150 9.054 -13.896 1.00 93.69 83 LYS A CA 1
ATOM 611 C C . LYS A 1 83 ? 5.306 7.551 -14.076 1.00 93.69 83 LYS A C 1
ATOM 613 O O . LYS A 1 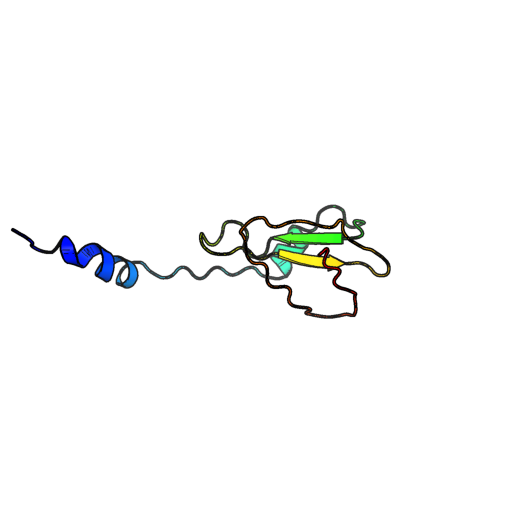83 ? 6.423 7.040 -14.078 1.00 93.69 83 LYS A O 1
ATOM 618 N N . GLY A 1 84 ? 4.188 6.865 -14.265 1.00 90.88 84 GLY A N 1
ATOM 619 C CA . GLY A 1 84 ? 4.147 5.428 -14.494 1.00 90.88 84 GLY A CA 1
ATOM 620 C C . GLY A 1 84 ? 2.906 5.029 -15.279 1.00 90.88 84 GLY A C 1
ATOM 621 O O . GLY A 1 84 ? 2.131 5.882 -15.712 1.00 90.88 84 GLY A O 1
ATOM 622 N N . MET A 1 85 ? 2.736 3.725 -15.458 1.00 91.88 85 MET A N 1
ATOM 623 C CA . MET A 1 85 ? 1.567 3.133 -16.097 1.00 91.88 85 MET A CA 1
ATOM 624 C C . MET A 1 85 ? 0.904 2.182 -15.107 1.00 91.88 85 MET A C 1
ATOM 626 O O . MET A 1 85 ? 1.569 1.304 -14.560 1.00 91.88 85 MET A O 1
ATOM 630 N N . TYR A 1 86 ? -0.394 2.371 -14.876 1.00 89.50 86 TYR A N 1
ATOM 631 C CA . TYR A 1 86 ? -1.204 1.425 -14.121 1.00 89.50 86 TYR A CA 1
ATOM 632 C C . TYR A 1 86 ? -1.864 0.467 -15.108 1.00 89.50 86 TYR A C 1
ATOM 634 O O . TYR A 1 86 ? -2.588 0.902 -16.003 1.00 89.50 86 TYR A O 1
ATOM 642 N N . VAL A 1 87 ? -1.558 -0.821 -14.980 1.00 90.00 87 VAL A N 1
ATOM 643 C CA . VAL A 1 87 ? -2.065 -1.865 -15.872 1.00 90.00 87 VAL A CA 1
ATOM 644 C C . VAL A 1 87 ? -3.155 -2.634 -15.141 1.00 90.00 87 VAL A C 1
ATOM 646 O O . VAL A 1 87 ? -2.913 -3.164 -14.058 1.00 90.00 87 VAL A O 1
ATOM 649 N N . ILE A 1 88 ? -4.337 -2.701 -15.750 1.00 87.12 88 ILE A N 1
ATOM 650 C CA . ILE A 1 88 ? -5.459 -3.527 -15.299 1.00 87.12 88 ILE A CA 1
ATOM 651 C C . ILE A 1 88 ? -5.642 -4.693 -16.270 1.00 87.12 88 ILE A C 1
ATOM 653 O O . ILE A 1 88 ? -5.520 -4.509 -17.482 1.00 87.12 88 ILE A O 1
ATOM 657 N N . MET A 1 89 ? -5.902 -5.889 -15.740 1.00 77.62 89 MET A N 1
ATOM 658 C CA . MET A 1 89 ? -6.374 -7.011 -16.550 1.00 77.62 89 MET A CA 1
ATOM 659 C C . MET A 1 89 ? -7.909 -6.989 -16.566 1.00 77.62 89 MET A C 1
ATOM 661 O O . MET A 1 89 ? -8.493 -6.809 -15.495 1.00 77.62 89 MET A O 1
ATOM 665 N N . PRO A 1 90 ? -8.538 -7.104 -17.748 1.00 64.25 90 PRO A N 1
ATOM 666 C CA . PRO A 1 90 ? -9.985 -7.235 -17.878 1.00 64.25 90 PRO A CA 1
ATOM 667 C C . PRO A 1 90 ? -10.494 -8.602 -17.408 1.00 64.25 90 PRO A C 1
ATOM 669 O O . PRO A 1 90 ? -9.704 -9.576 -17.433 1.00 64.25 90 PRO A O 1
#

Foldseek 3Di:
DPPDPVCCVVCVVVPDDDDDDFDDPVNQVVVFDPPPDQKTWGWGCVPVDPQDTDIDIDHHPPDDDDDDDPPPDDDDDDCPDDDDD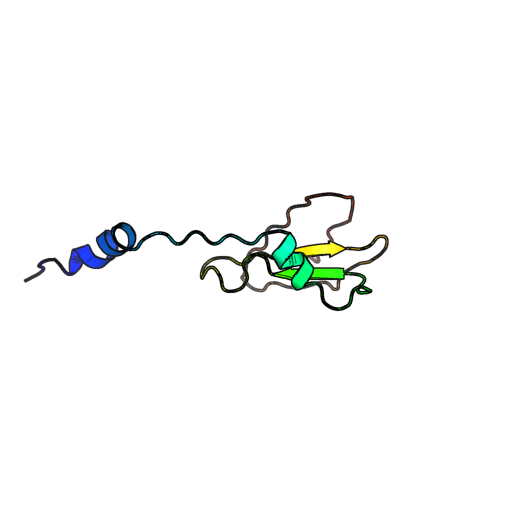DDDDD

Sequence (90 aa):
MSGFFSLLPDILPMIMPSEVQITKASDLEAQRGEKDAAMIRQGAVIGKSDKMCATVLIAKPHCSSAVHHHGEQETIVYAASGKGMYVIMP

Radius of gyration: 19.59 Å; chains: 1; bounding box: 56×22×49 Å

pLDDT: mean 84.45, std 10.28, range [51.25, 94.69]